Protein AF-A0A0P6YW37-F1 (afdb_monomer)

Organism: NCBI:txid872965

Sequence (129 aa):
MDIVWALRGYISFYQTITQYRTGFIVAPFEEVVSNFGQVIVQTNERFGTRFVPFEHTEENIQRAFALVEDMDMKDRKKGKVTETTEGRPSWMREELKARKKSELDNPMAKVLLQKARLICKLEIALNAF

Radius of gyration: 17.81 Å; Cα contacts (8 Å, |Δi|>4): 79; chains: 1; bounding box: 42×26×40 Å

pLDDT: mean 86.3, std 12.48, range [40.53, 97.88]

Structure (mmCIF, N/CA/C/O backbone):
data_AF-A0A0P6YW37-F1
#
_entry.id   AF-A0A0P6YW37-F1
#
loop_
_atom_site.group_PDB
_atom_site.id
_atom_site.type_symbol
_atom_site.label_atom_id
_atom_site.label_alt_id
_atom_site.label_comp_id
_atom_site.label_asym_id
_atom_site.label_entity_id
_atom_site.label_seq_id
_atom_site.pdbx_PDB_ins_code
_atom_site.Cartn_x
_atom_site.Cartn_y
_atom_site.Cartn_z
_atom_site.occupancy
_atom_site.B_iso_or_equiv
_atom_site.auth_seq_id
_atom_site.auth_comp_id
_atom_site.auth_asym_id
_atom_site.auth_atom_id
_atom_site.pdbx_PDB_model_num
ATOM 1 N N . MET A 1 1 ? 3.622 4.782 -18.477 1.00 68.06 1 MET A N 1
ATOM 2 C CA . MET A 1 1 ? 4.677 5.165 -17.517 1.00 68.06 1 MET A CA 1
ATOM 3 C C . MET A 1 1 ? 5.740 4.082 -17.498 1.00 68.06 1 MET A C 1
ATOM 5 O O . MET A 1 1 ? 5.401 2.907 -17.370 1.00 68.06 1 MET A O 1
ATOM 9 N N . ASP A 1 2 ? 6.986 4.488 -17.718 1.00 88.88 2 ASP A N 1
ATOM 10 C CA . ASP A 1 2 ? 8.165 3.620 -17.731 1.00 88.88 2 ASP A CA 1
ATOM 11 C C . ASP A 1 2 ? 8.539 3.154 -16.306 1.00 88.88 2 ASP A C 1
ATOM 13 O O . ASP A 1 2 ? 8.329 3.885 -15.3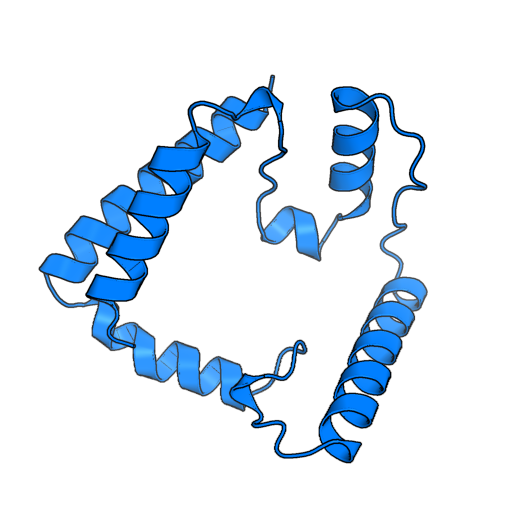31 1.00 88.88 2 ASP A O 1
ATOM 17 N N . ILE A 1 3 ? 9.055 1.926 -16.174 1.00 90.94 3 ILE A N 1
ATOM 18 C CA . ILE A 1 3 ? 9.310 1.284 -14.874 1.00 90.94 3 ILE A CA 1
ATOM 19 C C . ILE A 1 3 ? 10.417 1.975 -14.068 1.00 90.94 3 ILE A C 1
ATOM 21 O O . ILE A 1 3 ? 10.347 2.027 -12.840 1.00 90.94 3 ILE A O 1
ATOM 25 N N . VAL A 1 4 ? 11.418 2.556 -14.733 1.00 93.88 4 VAL A N 1
ATOM 26 C CA . VAL A 1 4 ? 12.517 3.271 -14.069 1.00 93.88 4 VAL A CA 1
ATOM 27 C C . VAL A 1 4 ? 11.969 4.543 -13.444 1.00 93.88 4 VAL A C 1
ATOM 29 O O . VAL A 1 4 ? 12.259 4.837 -12.283 1.00 93.88 4 VAL A O 1
ATOM 32 N N . TRP A 1 5 ? 11.136 5.279 -14.182 1.00 94.44 5 TRP A N 1
ATOM 33 C CA . TRP A 1 5 ? 10.454 6.458 -13.651 1.00 94.44 5 TRP A CA 1
ATOM 34 C C . TRP A 1 5 ? 9.534 6.116 -12.478 1.00 94.44 5 TRP A C 1
ATOM 36 O O . TRP A 1 5 ? 9.537 6.837 -11.481 1.00 94.44 5 TRP A O 1
ATOM 46 N N . ALA A 1 6 ? 8.818 4.991 -12.544 1.00 93.44 6 ALA A N 1
ATOM 47 C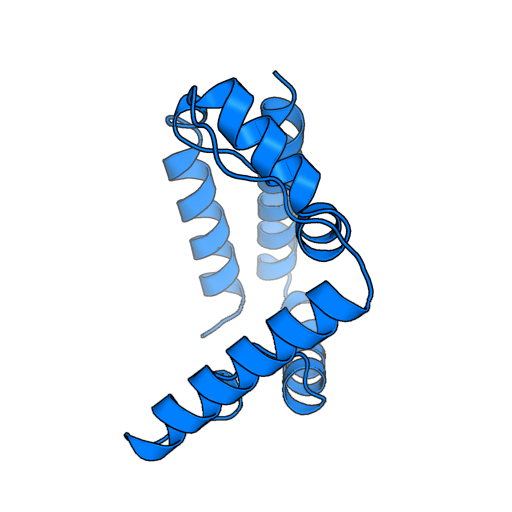 CA . ALA A 1 6 ? 8.005 4.513 -11.427 1.00 93.44 6 ALA A CA 1
ATOM 48 C C . ALA A 1 6 ? 8.839 4.222 -10.173 1.00 93.44 6 ALA A C 1
ATOM 50 O O . ALA A 1 6 ? 8.490 4.673 -9.083 1.00 93.44 6 ALA A O 1
ATOM 51 N N . LEU A 1 7 ? 9.976 3.539 -10.322 1.00 95.69 7 LEU A N 1
ATOM 52 C CA . LEU A 1 7 ? 10.871 3.242 -9.203 1.00 95.69 7 LEU A CA 1
ATOM 53 C C . LEU A 1 7 ? 11.516 4.506 -8.623 1.00 95.69 7 LEU A C 1
ATOM 55 O O . LEU A 1 7 ? 11.615 4.635 -7.404 1.00 95.69 7 LEU A O 1
ATOM 59 N N . ARG A 1 8 ? 11.919 5.464 -9.467 1.00 96.38 8 ARG A N 1
ATOM 60 C CA . ARG A 1 8 ? 12.419 6.770 -9.007 1.00 96.38 8 ARG A CA 1
ATOM 61 C C . ARG A 1 8 ? 11.360 7.528 -8.216 1.00 96.38 8 ARG A C 1
ATOM 63 O O . ARG A 1 8 ? 11.682 8.057 -7.159 1.00 96.38 8 ARG A O 1
ATOM 70 N N . GLY A 1 9 ? 10.116 7.539 -8.697 1.00 96.25 9 GLY A N 1
ATOM 71 C CA . GLY A 1 9 ? 8.988 8.148 -7.996 1.00 96.25 9 GLY A CA 1
ATOM 72 C C . GLY A 1 9 ? 8.743 7.502 -6.634 1.00 96.25 9 GLY A C 1
ATOM 73 O O . GLY A 1 9 ? 8.671 8.209 -5.635 1.00 96.25 9 GLY A O 1
ATOM 74 N N . TYR A 1 10 ? 8.717 6.166 -6.577 1.00 94.62 10 TYR A N 1
ATOM 75 C CA . TYR A 1 10 ? 8.589 5.415 -5.324 1.00 94.62 10 TYR A CA 1
ATOM 76 C C . TYR A 1 10 ? 9.686 5.796 -4.323 1.00 94.62 10 TYR A C 1
ATOM 78 O O . TYR A 1 10 ? 9.401 6.152 -3.184 1.00 94.62 10 TYR A O 1
ATOM 86 N N . ILE A 1 11 ? 10.948 5.754 -4.759 1.00 96.19 11 ILE A N 1
ATOM 87 C CA . ILE A 1 11 ? 12.098 6.096 -3.916 1.00 96.19 11 ILE A CA 1
ATOM 88 C C . ILE A 1 11 ? 11.991 7.540 -3.430 1.00 96.19 11 ILE A C 1
ATOM 90 O O . ILE A 1 11 ? 12.120 7.777 -2.236 1.00 96.19 11 ILE A O 1
ATOM 94 N N . SER A 1 12 ? 11.743 8.487 -4.338 1.00 96.50 12 SER A N 1
ATOM 95 C CA . SER A 1 12 ? 11.637 9.904 -3.994 1.00 96.50 12 SER A CA 1
ATOM 96 C C . SER A 1 12 ? 10.541 10.137 -2.964 1.00 96.50 12 SER A C 1
ATOM 98 O O . SER A 1 12 ? 10.793 10.799 -1.969 1.00 96.50 12 SER A O 1
ATOM 100 N N . PHE A 1 13 ? 9.352 9.568 -3.175 1.00 94.69 13 PHE A N 1
ATOM 101 C CA . PHE A 1 13 ? 8.225 9.720 -2.262 1.00 94.69 13 PHE A CA 1
ATOM 102 C C . PHE A 1 13 ? 8.582 9.247 -0.854 1.00 94.69 13 PHE A C 1
ATOM 104 O O . PHE A 1 13 ? 8.519 10.039 0.084 1.00 94.69 13 PHE A O 1
ATOM 111 N N . TYR A 1 14 ? 9.023 7.991 -0.718 1.00 92.50 14 TYR A N 1
ATOM 112 C CA . TYR A 1 14 ? 9.316 7.432 0.599 1.00 92.50 14 TYR A CA 1
ATOM 113 C C . TYR A 1 14 ? 10.487 8.143 1.276 1.00 92.50 14 TYR A C 1
ATOM 115 O O . TYR A 1 14 ? 10.354 8.508 2.435 1.00 92.50 14 TYR A O 1
ATOM 123 N N . GLN A 1 15 ? 11.566 8.467 0.551 1.00 92.88 15 GLN A N 1
ATOM 124 C CA . GLN A 1 15 ? 12.679 9.241 1.119 1.00 92.88 15 GLN A CA 1
ATOM 125 C C . GLN A 1 15 ? 12.244 10.624 1.621 1.00 92.88 15 GLN A C 1
ATOM 127 O O . GLN A 1 15 ? 12.756 11.097 2.634 1.00 92.88 15 GLN A O 1
ATOM 132 N N . THR A 1 16 ? 11.318 11.286 0.922 1.00 94.19 16 THR A N 1
ATOM 133 C CA . THR A 1 16 ? 10.813 12.602 1.327 1.00 94.19 16 THR A CA 1
ATOM 134 C C . THR A 1 16 ? 9.956 12.520 2.587 1.00 94.19 16 THR A C 1
ATOM 136 O O . THR A 1 16 ? 10.070 13.397 3.447 1.00 94.19 16 THR A O 1
ATOM 139 N N . ILE A 1 17 ? 9.112 11.491 2.718 1.00 92.19 17 ILE A N 1
ATOM 140 C CA . ILE A 1 17 ? 8.212 11.367 3.870 1.00 92.19 17 ILE A CA 1
ATOM 141 C C . ILE A 1 17 ? 8.874 10.738 5.101 1.00 92.19 17 ILE A C 1
ATOM 143 O O . ILE A 1 17 ? 8.381 10.971 6.198 1.00 92.19 17 ILE A O 1
ATOM 147 N N . THR A 1 18 ? 10.009 10.035 4.976 1.00 89.88 18 THR A N 1
ATOM 148 C CA . THR A 1 18 ? 10.728 9.406 6.110 1.00 89.88 18 THR A CA 1
ATOM 149 C C . THR A 1 18 ? 10.980 10.371 7.281 1.00 89.88 18 THR A C 1
ATOM 151 O O . THR A 1 18 ? 10.929 9.986 8.452 1.00 89.88 18 THR A O 1
ATOM 154 N N . GLN A 1 19 ? 11.235 11.655 7.002 1.00 90.25 19 GLN A N 1
ATOM 155 C CA . GLN A 1 19 ? 11.448 12.665 8.050 1.00 90.25 19 GLN A CA 1
ATOM 156 C C . GLN A 1 19 ? 10.185 12.962 8.883 1.00 90.25 19 GLN A C 1
ATOM 158 O O . GLN A 1 19 ? 10.292 13.422 10.015 1.00 90.25 19 GLN A O 1
ATOM 163 N N . TYR A 1 20 ? 9.002 12.655 8.348 1.00 92.38 20 TYR A N 1
ATOM 164 C CA . TYR A 1 20 ? 7.693 12.846 8.975 1.00 92.38 20 TYR A CA 1
ATOM 165 C C . TYR A 1 20 ? 7.089 11.532 9.489 1.00 92.38 20 TYR A C 1
ATOM 167 O O . TYR A 1 20 ? 5.879 11.450 9.678 1.00 92.38 20 TYR A O 1
ATOM 175 N N . ARG A 1 21 ? 7.908 10.496 9.719 1.00 88.50 21 ARG A N 1
ATOM 176 C CA . ARG A 1 21 ? 7.469 9.139 10.108 1.00 88.50 21 ARG A CA 1
ATOM 177 C C . ARG A 1 21 ? 6.551 9.053 11.330 1.00 88.50 21 ARG A C 1
ATOM 179 O O . ARG A 1 21 ? 5.839 8.073 11.488 1.00 88.50 21 ARG A O 1
ATOM 186 N N . THR A 1 22 ? 6.553 10.058 12.202 1.00 90.19 22 THR A N 1
ATOM 187 C CA . THR A 1 22 ? 5.643 10.119 13.358 1.00 90.19 22 THR A CA 1
ATOM 188 C C . THR A 1 22 ? 4.223 10.550 12.977 1.00 90.19 22 THR A C 1
ATOM 190 O O . THR A 1 22 ? 3.299 10.361 13.759 1.00 90.19 22 THR A O 1
ATOM 193 N N . GLY A 1 23 ? 4.034 11.119 11.783 1.00 91.81 23 GLY A N 1
ATOM 194 C CA . GLY A 1 23 ? 2.750 11.592 11.262 1.00 91.81 23 GLY A CA 1
ATOM 195 C C . GLY A 1 23 ? 1.979 10.566 10.430 1.00 91.81 23 GLY A C 1
ATOM 196 O O . GLY A 1 23 ? 0.914 10.892 9.916 1.00 91.81 23 GLY A O 1
ATOM 197 N N . PHE A 1 24 ? 2.499 9.347 10.265 1.00 91.38 24 PHE A N 1
ATOM 198 C CA . PHE A 1 24 ? 1.820 8.256 9.564 1.00 91.38 24 PHE A CA 1
ATOM 199 C C . PHE A 1 24 ? 2.205 6.891 10.150 1.00 91.38 24 PHE A C 1
ATOM 201 O O . PHE A 1 24 ? 3.033 6.791 11.058 1.00 91.38 24 PHE A O 1
ATOM 208 N N . ILE A 1 25 ? 1.561 5.845 9.634 1.00 90.81 25 ILE A N 1
ATOM 209 C CA . ILE A 1 25 ? 1.836 4.436 9.929 1.00 90.81 25 ILE A CA 1
ATOM 210 C C . ILE A 1 25 ? 2.125 3.737 8.606 1.00 90.81 25 ILE A C 1
ATOM 212 O O . ILE A 1 25 ? 1.473 4.014 7.597 1.00 90.81 25 ILE A O 1
ATOM 216 N N . VAL A 1 26 ? 3.100 2.832 8.612 1.00 90.31 26 VAL A N 1
ATOM 217 C CA . VAL A 1 26 ? 3.460 1.994 7.463 1.00 90.31 26 VAL A CA 1
ATOM 218 C C . VAL A 1 26 ? 3.117 0.541 7.761 1.00 90.31 26 VAL A C 1
ATOM 220 O O . VAL A 1 26 ? 3.854 -0.154 8.455 1.00 90.31 26 VAL A O 1
ATOM 223 N N . ALA A 1 27 ? 2.009 0.067 7.200 1.00 90.81 27 ALA A N 1
ATOM 224 C CA . ALA A 1 27 ? 1.606 -1.331 7.306 1.00 90.81 27 ALA A CA 1
ATOM 225 C C . ALA A 1 27 ? 2.025 -2.122 6.047 1.00 90.81 27 ALA A C 1
ATOM 227 O O . ALA A 1 27 ? 1.833 -1.626 4.929 1.00 90.81 27 ALA A O 1
ATOM 228 N N . PRO A 1 28 ? 2.577 -3.343 6.188 1.00 90.69 28 PRO A N 1
ATOM 229 C CA . PRO A 1 28 ? 2.778 -4.264 5.075 1.00 90.69 28 PRO A CA 1
ATOM 230 C C . PRO A 1 28 ? 1.472 -4.515 4.320 1.00 90.69 28 PRO A C 1
ATOM 232 O O . PRO A 1 28 ? 0.406 -4.637 4.923 1.00 90.69 28 PRO A O 1
ATOM 235 N N . PHE A 1 29 ? 1.553 -4.644 2.996 1.00 90.00 29 PHE A N 1
ATOM 236 C CA . PHE A 1 29 ? 0.370 -4.879 2.169 1.00 90.00 29 PHE A CA 1
ATOM 237 C C . PHE A 1 29 ? -0.384 -6.143 2.602 1.00 90.00 29 PHE A C 1
ATOM 239 O O . PHE A 1 29 ? -1.607 -6.129 2.688 1.00 90.00 29 PHE A O 1
ATOM 246 N N . GLU A 1 30 ? 0.349 -7.208 2.925 1.00 90.69 30 GLU A N 1
ATOM 247 C CA . GLU A 1 30 ? -0.193 -8.485 3.383 1.00 90.69 30 GLU A CA 1
ATOM 248 C C . GLU A 1 30 ? -0.992 -8.337 4.685 1.00 90.69 30 GLU A C 1
ATOM 250 O O . GLU A 1 30 ? -2.061 -8.929 4.813 1.00 90.69 30 GLU A O 1
ATOM 255 N N . GLU A 1 31 ? -0.525 -7.512 5.626 1.00 91.25 31 GLU A N 1
ATOM 256 C CA . GLU A 1 31 ? -1.248 -7.213 6.868 1.00 91.25 31 GLU A CA 1
ATOM 257 C C . GLU A 1 31 ? -2.508 -6.394 6.582 1.00 91.25 31 GLU A C 1
ATOM 259 O O . GLU A 1 31 ? -3.580 -6.718 7.082 1.00 91.25 31 GLU A O 1
ATOM 264 N N . VAL A 1 32 ? -2.416 -5.386 5.711 1.00 91.88 32 VAL A N 1
ATOM 265 C CA . VAL A 1 32 ? -3.567 -4.552 5.333 1.00 91.88 32 VAL A CA 1
ATOM 266 C C . VAL A 1 32 ? -4.695 -5.393 4.734 1.00 91.88 32 VAL A C 1
ATOM 268 O O . VAL A 1 32 ? -5.856 -5.171 5.066 1.00 91.88 32 VAL A O 1
ATOM 271 N N . VAL A 1 33 ? -4.380 -6.363 3.871 1.00 90.69 33 VAL A N 1
ATOM 272 C CA . VAL A 1 33 ? -5.413 -7.167 3.195 1.00 90.69 33 VAL A CA 1
ATOM 273 C C . VAL A 1 33 ? -5.933 -8.340 4.017 1.00 90.69 33 VAL A C 1
ATOM 275 O O . VAL A 1 33 ? -7.013 -8.821 3.701 1.00 90.69 33 VAL A O 1
ATOM 278 N N . SER A 1 34 ? -5.202 -8.805 5.035 1.00 91.00 34 SER A N 1
ATOM 279 C CA . SER A 1 34 ? -5.594 -9.973 5.848 1.00 91.00 34 SER A CA 1
ATOM 280 C C . SER A 1 34 ? -6.016 -9.628 7.276 1.00 91.00 34 SER A C 1
ATOM 282 O O . SER A 1 34 ? -6.694 -10.415 7.932 1.00 91.00 34 SER A O 1
ATOM 284 N N . ASN A 1 35 ? -5.611 -8.463 7.784 1.00 92.69 35 ASN A N 1
ATOM 285 C CA . ASN A 1 35 ? -5.841 -8.049 9.161 1.00 92.69 35 ASN A CA 1
ATOM 286 C C . ASN A 1 35 ? -5.871 -6.520 9.308 1.00 92.69 35 ASN A C 1
ATOM 288 O O . ASN A 1 35 ? -5.176 -5.921 10.131 1.00 92.69 35 ASN A O 1
ATOM 292 N N . PHE A 1 36 ? -6.721 -5.867 8.515 1.00 94.50 36 PHE A N 1
ATOM 293 C CA . PHE A 1 36 ? -6.871 -4.412 8.567 1.00 94.50 36 PHE A CA 1
ATOM 294 C C . PHE A 1 36 ? -7.267 -3.883 9.960 1.00 94.50 36 PHE A C 1
ATOM 296 O O . PHE A 1 36 ? -6.931 -2.755 10.316 1.00 94.50 36 PHE A O 1
ATOM 303 N N . GLY A 1 37 ? -7.942 -4.702 10.775 1.00 95.62 37 GLY A N 1
ATOM 304 C CA . GLY A 1 37 ? -8.292 -4.360 12.153 1.00 95.62 37 GLY A CA 1
ATOM 305 C C . GLY A 1 37 ? -7.079 -3.987 13.006 1.00 95.62 37 GLY A C 1
ATOM 306 O O . GLY A 1 37 ? -7.141 -2.993 13.727 1.00 95.62 37 GLY A O 1
ATOM 307 N N . GLN A 1 38 ? -5.957 -4.701 12.871 1.00 94.62 38 GLN A N 1
ATOM 308 C CA . GLN A 1 38 ? -4.726 -4.376 13.604 1.00 94.62 38 GLN A CA 1
ATOM 309 C C . GLN A 1 38 ? -4.125 -3.035 13.178 1.00 94.62 38 GLN A C 1
ATOM 311 O O . GLN A 1 38 ? -3.693 -2.258 14.027 1.00 94.62 38 GLN A O 1
ATOM 316 N N . VAL A 1 39 ? -4.191 -2.699 11.889 1.00 94.75 39 VAL A N 1
ATOM 317 C CA . VAL A 1 39 ? -3.749 -1.387 11.389 1.00 94.75 39 VAL A CA 1
ATOM 318 C C . VAL A 1 39 ? -4.573 -0.257 12.021 1.00 94.75 39 VAL A C 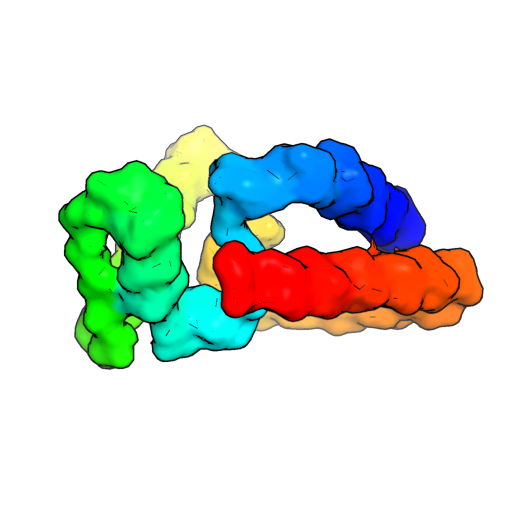1
ATOM 320 O O . VAL A 1 39 ? -4.029 0.783 12.398 1.00 94.75 39 VAL A O 1
ATOM 323 N N . ILE A 1 40 ? -5.882 -0.461 12.202 1.00 96.50 40 ILE A N 1
ATOM 324 C CA . ILE A 1 40 ? -6.755 0.498 12.894 1.00 96.50 40 ILE A CA 1
ATOM 325 C C . ILE A 1 40 ? -6.416 0.607 14.385 1.00 96.50 40 ILE A C 1
ATOM 327 O O . ILE A 1 40 ? -6.397 1.717 14.916 1.00 96.50 40 ILE A O 1
ATOM 331 N N . VAL A 1 41 ? -6.098 -0.504 15.057 1.00 96.00 41 VAL A N 1
ATOM 332 C CA . VAL A 1 41 ? -5.640 -0.486 16.458 1.00 96.00 41 VAL A CA 1
ATOM 333 C C . VAL A 1 41 ? -4.356 0.335 16.598 1.00 96.00 41 VAL A C 1
ATOM 335 O O . VAL A 1 41 ? -4.342 1.286 17.376 1.00 96.00 41 VAL A O 1
ATOM 338 N N . GLN A 1 42 ? -3.337 0.074 15.773 1.00 94.00 42 GLN A N 1
ATOM 339 C CA . GLN A 1 42 ? -2.086 0.847 15.768 1.00 94.00 42 GLN A CA 1
ATOM 340 C C . GLN A 1 42 ? -2.333 2.338 15.476 1.00 94.00 42 GLN A C 1
ATOM 342 O O . GLN A 1 42 ? -1.709 3.216 16.072 1.00 94.00 42 GLN A O 1
ATOM 347 N N . THR A 1 43 ? -3.280 2.643 14.581 1.00 95.44 43 THR A N 1
ATOM 348 C CA . THR A 1 43 ? -3.699 4.024 14.278 1.00 95.44 43 THR A CA 1
ATOM 349 C C . THR A 1 43 ? -4.292 4.708 15.506 1.00 95.44 43 THR A C 1
ATOM 351 O O . THR A 1 43 ? -3.909 5.834 15.828 1.00 95.44 43 THR A O 1
ATOM 354 N N . ASN A 1 44 ? -5.181 4.022 16.222 1.00 96.75 44 ASN A N 1
ATOM 355 C CA . ASN A 1 44 ? -5.770 4.531 17.456 1.00 96.75 44 ASN A CA 1
ATOM 356 C C . ASN A 1 44 ? -4.728 4.768 18.543 1.00 96.75 44 ASN A C 1
ATOM 358 O O . ASN A 1 44 ? -4.750 5.821 19.175 1.00 96.75 44 ASN A O 1
ATOM 362 N N . GLU A 1 45 ? -3.804 3.830 18.729 1.00 95.25 45 GLU A N 1
ATOM 363 C CA . GLU A 1 45 ? -2.728 3.951 19.713 1.00 95.25 45 GLU A CA 1
ATOM 364 C C . GLU A 1 45 ? -1.804 5.131 19.397 1.00 95.25 45 GLU A C 1
ATOM 366 O O . GLU A 1 45 ? -1.526 5.946 20.276 1.00 95.25 45 GLU A O 1
ATOM 371 N N . ARG A 1 46 ? -1.380 5.278 18.135 1.00 93.75 46 ARG A N 1
ATOM 372 C CA . ARG A 1 46 ? -0.445 6.335 17.726 1.00 93.75 46 ARG A CA 1
ATOM 373 C C . ARG A 1 46 ? -1.053 7.733 17.781 1.00 93.75 46 ARG A C 1
ATOM 375 O O . ARG A 1 46 ? -0.389 8.673 18.210 1.00 93.75 46 ARG A O 1
ATOM 382 N N . PHE A 1 47 ? -2.286 7.887 17.304 1.00 96.25 47 PHE A N 1
ATOM 383 C CA . PHE A 1 47 ? -2.903 9.204 17.117 1.00 96.25 47 PHE A CA 1
ATOM 384 C C . PHE A 1 4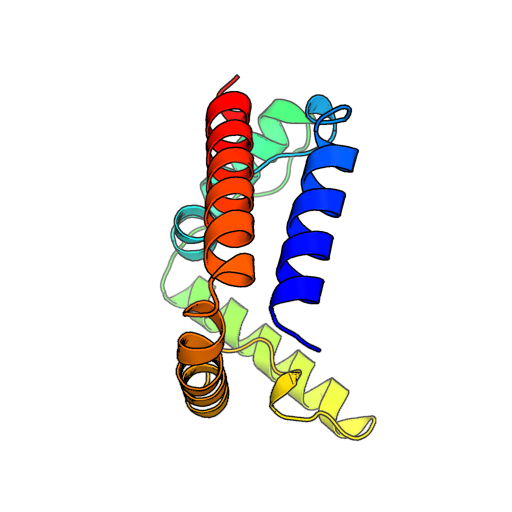7 ? -3.970 9.540 18.166 1.00 96.25 47 PHE A C 1
ATOM 386 O O . PHE A 1 47 ? -4.580 10.606 18.096 1.00 96.25 47 PHE A O 1
ATOM 393 N N . GLY A 1 48 ? -4.219 8.651 19.132 1.00 96.81 48 GLY A N 1
ATOM 394 C CA . GLY A 1 48 ? -5.252 8.830 20.154 1.00 96.81 48 GLY A CA 1
ATOM 395 C C . GLY A 1 48 ? -6.678 8.807 19.591 1.00 96.81 48 GLY A C 1
ATOM 396 O O . GLY A 1 48 ? -7.590 9.386 20.187 1.00 96.81 48 GLY A O 1
ATOM 397 N N . THR A 1 49 ? -6.882 8.181 18.429 1.00 97.56 49 THR A N 1
ATOM 398 C CA . THR A 1 49 ? -8.198 8.065 17.787 1.00 97.56 49 THR A CA 1
ATOM 399 C C . THR A 1 49 ? -9.017 6.914 18.377 1.00 97.56 49 THR A C 1
ATOM 401 O O . THR A 1 49 ? -8.536 6.119 19.182 1.00 97.56 49 THR A O 1
ATOM 404 N N . ARG A 1 50 ? -10.303 6.838 18.011 1.00 97.69 50 ARG A N 1
ATOM 405 C CA . ARG A 1 50 ? -11.245 5.804 18.479 1.00 97.69 50 ARG A CA 1
ATOM 406 C C . ARG A 1 50 ? -11.999 5.156 17.319 1.00 97.69 50 ARG A C 1
ATOM 408 O O . ARG A 1 50 ? -13.211 4.967 17.384 1.00 97.69 50 ARG A O 1
ATOM 415 N N . PHE A 1 51 ? -11.298 4.884 16.224 1.00 97.88 51 PHE A N 1
ATOM 416 C CA . PHE A 1 51 ? -11.880 4.167 15.096 1.00 97.88 51 PHE A CA 1
ATOM 417 C C . PHE A 1 51 ? -12.201 2.731 15.503 1.00 97.88 51 PHE A C 1
ATOM 419 O O . PHE A 1 51 ? -11.440 2.105 16.240 1.00 97.88 51 PHE A O 1
ATOM 426 N N . VAL A 1 52 ? -13.324 2.204 15.026 1.00 97.44 52 VAL A N 1
ATOM 427 C CA . VAL A 1 52 ? -13.708 0.816 15.292 1.00 97.44 52 VAL A CA 1
ATOM 428 C C . VAL A 1 52 ? -12.828 -0.102 14.432 1.00 97.44 52 VAL A C 1
ATOM 430 O O . VAL A 1 52 ? -12.815 0.082 13.211 1.00 97.44 52 VAL A O 1
ATOM 433 N N . PRO A 1 53 ? -12.081 -1.057 15.020 1.00 96.62 53 PRO A N 1
ATOM 434 C CA . PRO A 1 53 ? -11.292 -2.011 14.248 1.00 96.62 53 PRO A CA 1
ATOM 435 C C . PRO A 1 53 ? -12.166 -2.828 13.294 1.00 96.62 53 PRO A C 1
ATOM 437 O O . PRO A 1 53 ? -13.270 -3.237 13.643 1.00 96.62 53 PRO A O 1
ATOM 440 N N . PHE A 1 54 ? -11.665 -3.073 12.084 1.00 95.50 54 PHE A N 1
ATOM 441 C CA . PHE A 1 54 ? -12.348 -3.928 11.118 1.00 95.50 54 PHE A CA 1
ATOM 442 C C . PHE A 1 54 ? -12.246 -5.402 11.525 1.00 95.50 54 PHE A C 1
ATOM 444 O O . PHE A 1 54 ? -11.144 -5.927 11.690 1.00 95.50 54 PHE A O 1
ATOM 451 N N . GLU A 1 55 ? -13.387 -6.080 11.631 1.00 95.44 55 GLU A N 1
ATOM 452 C CA . GLU A 1 55 ? -13.448 -7.524 11.857 1.00 95.44 55 GLU A CA 1
ATOM 453 C C . GLU A 1 55 ? -13.363 -8.264 10.521 1.00 95.44 55 GLU A C 1
ATOM 455 O O . GLU A 1 55 ? -14.240 -8.129 9.665 1.00 95.44 55 GLU A O 1
ATOM 460 N N . HIS A 1 56 ? -12.305 -9.054 10.342 1.00 91.44 56 HIS A N 1
ATOM 461 C CA . HIS A 1 56 ? -11.995 -9.735 9.085 1.00 91.44 56 HIS A CA 1
ATOM 462 C C . HIS A 1 56 ? -12.804 -11.036 8.911 1.00 91.44 56 HIS A C 1
ATOM 464 O O . HIS A 1 56 ? -12.243 -12.122 8.788 1.00 91.44 56 HIS A O 1
ATOM 470 N N . THR A 1 57 ? -14.135 -10.927 8.952 1.00 93.94 57 THR A N 1
ATOM 471 C CA . THR A 1 57 ? -15.057 -12.033 8.653 1.00 93.94 57 THR A CA 1
ATOM 472 C C . THR A 1 57 ? -15.386 -12.075 7.163 1.00 93.94 57 THR A C 1
ATOM 474 O O . THR A 1 57 ? -15.309 -11.056 6.470 1.00 93.94 57 THR A O 1
ATOM 477 N N . GLU A 1 58 ? -15.793 -13.243 6.667 1.00 92.88 58 GLU A N 1
ATOM 478 C CA . GLU A 1 58 ? -16.173 -13.430 5.263 1.00 92.88 58 GLU A CA 1
ATOM 479 C C . GLU A 1 58 ? -17.310 -12.478 4.854 1.00 92.88 58 GLU A C 1
ATOM 481 O O . GLU A 1 58 ? -17.259 -11.842 3.803 1.00 92.88 58 GLU A O 1
ATOM 486 N N . GLU A 1 59 ? -18.301 -12.284 5.725 1.00 95.81 59 GLU A N 1
ATOM 487 C CA . GLU A 1 59 ? -19.433 -11.389 5.480 1.00 95.81 59 GLU A CA 1
ATOM 488 C C . GLU A 1 59 ? -18.981 -9.929 5.340 1.00 95.81 59 GLU A C 1
ATOM 490 O O . GLU A 1 59 ? -19.445 -9.202 4.456 1.00 95.81 59 GLU A O 1
ATOM 495 N N . ASN A 1 60 ? -18.054 -9.484 6.192 1.00 94.25 60 ASN A N 1
ATOM 496 C CA . ASN A 1 60 ? -17.528 -8.123 6.145 1.00 94.25 60 ASN A CA 1
ATOM 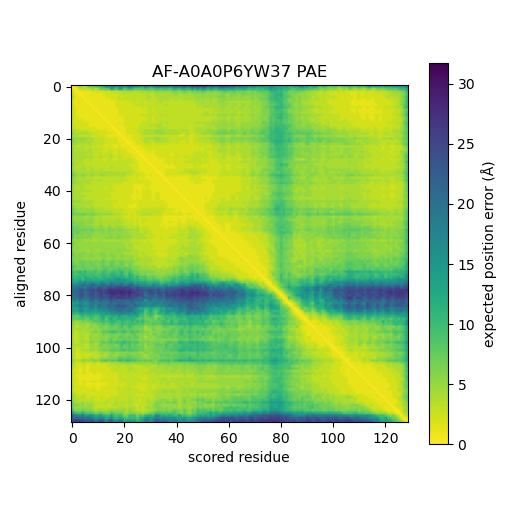497 C C . ASN A 1 60 ? -16.663 -7.891 4.900 1.00 94.25 60 ASN A C 1
ATOM 499 O O . ASN A 1 60 ? -16.742 -6.819 4.295 1.00 94.25 60 ASN A O 1
ATOM 503 N N . ILE A 1 61 ? -15.886 -8.894 4.483 1.00 91.62 61 ILE A N 1
ATOM 504 C CA . ILE A 1 61 ? -15.107 -8.863 3.239 1.00 91.62 61 ILE A CA 1
ATOM 505 C C . ILE A 1 61 ? -16.043 -8.753 2.029 1.00 91.62 61 ILE A C 1
ATOM 507 O O . ILE A 1 61 ? -15.860 -7.871 1.187 1.00 91.62 61 ILE A O 1
ATOM 511 N N . GLN A 1 62 ? -17.089 -9.579 1.962 1.00 92.44 62 GLN A N 1
ATOM 512 C CA . GLN A 1 62 ? -18.079 -9.534 0.881 1.00 92.44 62 GLN A CA 1
ATOM 513 C C . GLN A 1 62 ? -18.784 -8.178 0.811 1.00 92.44 62 GLN A C 1
ATOM 515 O O . GLN A 1 62 ? -18.953 -7.617 -0.273 1.00 92.44 62 GLN A O 1
ATOM 520 N N . ARG A 1 63 ? -19.133 -7.596 1.964 1.00 93.62 63 ARG A N 1
ATOM 521 C CA . ARG A 1 63 ? -19.681 -6.236 2.031 1.00 93.62 63 ARG A CA 1
ATOM 522 C C . ARG A 1 63 ? -18.702 -5.182 1.522 1.00 93.62 63 ARG A C 1
ATOM 524 O O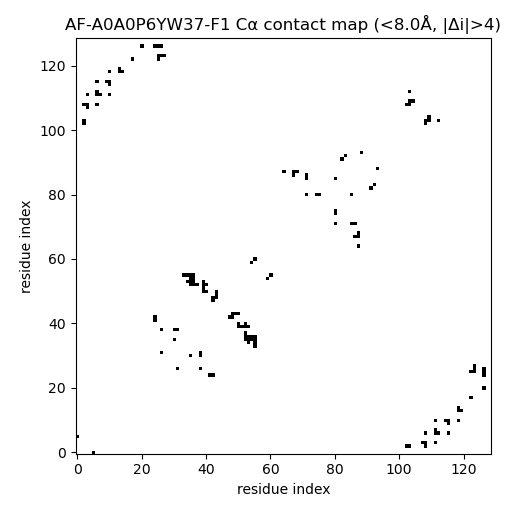 . ARG A 1 63 ? -19.126 -4.269 0.818 1.00 93.62 63 ARG A O 1
ATOM 531 N N . ALA A 1 64 ? -17.419 -5.287 1.867 1.00 90.50 64 ALA A N 1
ATOM 532 C CA . ALA A 1 64 ? -16.396 -4.366 1.379 1.00 90.50 64 ALA A CA 1
ATOM 533 C C . ALA A 1 64 ? -16.254 -4.449 -0.149 1.00 90.50 64 ALA A C 1
ATOM 535 O O . ALA A 1 64 ? -16.261 -3.416 -0.817 1.00 90.50 64 ALA A O 1
ATOM 536 N N . PHE A 1 65 ? -16.215 -5.659 -0.718 1.00 88.81 65 PHE A N 1
ATOM 537 C CA . PHE A 1 65 ? -16.190 -5.839 -2.171 1.00 88.81 65 PHE A CA 1
ATOM 538 C C . PHE A 1 65 ? -17.450 -5.298 -2.849 1.00 88.81 65 PHE A C 1
ATOM 540 O O . PHE A 1 65 ? -17.330 -4.574 -3.833 1.00 88.81 65 PHE A O 1
ATOM 547 N N . ALA A 1 66 ? -18.639 -5.553 -2.297 1.00 90.19 66 ALA A N 1
ATOM 548 C CA . ALA A 1 66 ? -19.887 -5.016 -2.839 1.00 90.19 66 ALA A CA 1
ATOM 549 C C . ALA A 1 66 ? -19.901 -3.474 -2.868 1.00 90.19 66 ALA A C 1
ATOM 551 O O . ALA A 1 66 ? -20.403 -2.877 -3.821 1.00 90.19 66 ALA A O 1
ATOM 552 N N . LEU A 1 67 ? -19.314 -2.816 -1.858 1.00 89.31 67 LEU A N 1
ATOM 553 C CA . LEU A 1 67 ? -19.150 -1.358 -1.844 1.00 89.31 67 LEU A CA 1
ATOM 554 C C . LEU A 1 67 ? -18.201 -0.873 -2.947 1.00 89.31 67 LEU A C 1
ATOM 556 O O . LEU A 1 67 ? -18.515 0.104 -3.625 1.00 89.31 67 LEU A O 1
ATOM 560 N N . VAL A 1 68 ? -17.068 -1.555 -3.148 1.00 85.56 68 VAL A N 1
ATOM 561 C CA . VAL A 1 68 ? -16.126 -1.238 -4.237 1.00 85.56 68 VAL A CA 1
ATOM 562 C C . VAL A 1 68 ? -16.812 -1.379 -5.596 1.00 85.56 68 VAL A C 1
ATOM 564 O O . VAL A 1 68 ? -16.689 -0.491 -6.435 1.00 85.56 68 VAL A O 1
ATOM 567 N N . GLU A 1 69 ? -17.589 -2.442 -5.804 1.00 83.75 69 GLU A N 1
ATOM 568 C CA . GLU A 1 69 ? -18.315 -2.651 -7.059 1.00 83.75 69 GLU A CA 1
ATOM 569 C C . GLU A 1 69 ? -19.383 -1.583 -7.313 1.00 83.75 69 GLU A C 1
ATOM 571 O O . GLU A 1 69 ? -19.498 -1.089 -8.435 1.00 83.75 69 GLU A O 1
ATOM 576 N N . ASP A 1 70 ? -20.141 -1.183 -6.290 1.00 85.94 70 ASP A N 1
ATOM 577 C CA . ASP A 1 70 ? -21.119 -0.096 -6.406 1.00 85.94 70 ASP A CA 1
ATOM 578 C C . ASP A 1 70 ? -20.446 1.246 -6.748 1.00 85.94 70 ASP A C 1
ATOM 580 O O . ASP A 1 70 ? -20.935 1.989 -7.607 1.00 85.94 70 ASP A O 1
ATOM 584 N N . MET A 1 71 ? -19.292 1.543 -6.138 1.00 81.88 71 MET A N 1
ATOM 585 C CA . MET A 1 71 ? -18.490 2.726 -6.472 1.00 81.88 71 MET A CA 1
ATOM 586 C C . MET A 1 71 ? -17.995 2.684 -7.923 1.00 81.88 71 MET A C 1
ATOM 588 O O . MET A 1 71 ? -18.232 3.634 -8.674 1.00 81.88 71 MET A O 1
ATOM 592 N N . ASP A 1 72 ? -17.415 1.562 -8.352 1.00 78.19 72 ASP A N 1
ATOM 593 C CA . ASP A 1 72 ? -16.943 1.365 -9.726 1.00 78.19 72 ASP A CA 1
ATOM 594 C C . ASP A 1 72 ? -18.098 1.513 -10.740 1.00 78.19 72 ASP A C 1
ATOM 596 O O . ASP A 1 72 ? -17.947 2.137 -11.797 1.00 78.19 72 ASP A O 1
ATOM 600 N N . MET A 1 73 ? -19.293 0.990 -10.429 1.00 75.00 73 MET A N 1
ATOM 601 C CA . MET A 1 73 ? -20.487 1.153 -11.268 1.00 75.00 73 MET A CA 1
ATOM 602 C C . MET A 1 73 ? -20.946 2.612 -11.366 1.00 75.00 73 MET A C 1
ATOM 604 O O . MET A 1 73 ? -21.351 3.060 -12.445 1.00 75.00 73 MET A O 1
ATOM 608 N N . LYS A 1 74 ? -20.910 3.361 -10.259 1.00 78.50 74 LYS A N 1
ATOM 609 C CA . LYS A 1 74 ? -21.272 4.787 -10.233 1.00 78.50 74 LYS A CA 1
ATOM 610 C C . LYS A 1 74 ? -20.299 5.630 -11.049 1.00 78.50 74 LYS A C 1
ATOM 612 O O . LYS A 1 74 ? -20.747 6.522 -11.771 1.00 78.50 74 LYS A O 1
ATOM 617 N N . ASP A 1 75 ? -19.011 5.320 -10.995 1.00 72.19 75 ASP A N 1
ATOM 618 C CA . ASP A 1 75 ? -17.996 6.027 -11.773 1.00 72.19 75 ASP A CA 1
ATOM 619 C C . ASP A 1 75 ? -18.088 5.686 -13.266 1.00 72.19 75 ASP A C 1
ATOM 621 O O . ASP A 1 75 ? -18.033 6.589 -14.103 1.00 72.19 75 ASP A O 1
ATOM 625 N N . ARG A 1 76 ? -18.379 4.423 -13.621 1.00 68.19 76 ARG A N 1
ATOM 626 C CA . ARG A 1 76 ? -18.652 3.994 -15.011 1.00 68.19 76 ARG A CA 1
ATOM 627 C C . ARG A 1 76 ? -19.805 4.769 -15.643 1.00 68.19 76 ARG A C 1
ATOM 629 O O . ARG A 1 76 ? -19.741 5.130 -16.817 1.00 68.19 76 ARG A O 1
ATOM 636 N N . LYS A 1 77 ? -20.856 5.055 -14.868 1.00 61.38 77 LYS A N 1
ATOM 637 C CA . LYS A 1 77 ? -22.013 5.842 -15.327 1.00 61.38 77 LYS A CA 1
ATOM 638 C C . LYS A 1 77 ? -21.672 7.314 -15.607 1.00 61.38 77 LYS A C 1
ATOM 640 O O . LYS A 1 77 ? -22.424 7.961 -16.330 1.00 61.38 77 LYS A O 1
ATOM 645 N N . LYS A 1 78 ? -20.561 7.846 -15.078 1.00 60.78 78 LYS A N 1
ATOM 646 C CA . LYS A 1 78 ? -20.118 9.241 -15.278 1.00 60.78 78 LYS A CA 1
ATOM 647 C C . LYS A 1 78 ? -19.149 9.435 -16.457 1.00 60.78 78 LYS A C 1
ATOM 649 O O . LYS A 1 78 ? -18.815 10.575 -16.768 1.00 60.78 78 LYS A O 1
ATOM 654 N N . GLY A 1 79 ? -18.703 8.370 -17.128 1.00 59.56 79 GLY A N 1
ATOM 655 C CA . GLY A 1 79 ? -17.734 8.429 -18.233 1.00 59.56 79 GLY A CA 1
ATOM 656 C C . GLY A 1 79 ? -16.707 7.294 -18.170 1.00 59.56 79 GLY A C 1
ATOM 657 O O . GLY A 1 79 ? -16.786 6.455 -17.281 1.00 59.56 79 GLY A O 1
ATOM 658 N N . LYS A 1 80 ? -15.764 7.238 -19.134 1.00 49.84 80 LYS A N 1
ATOM 659 C CA . LYS A 1 80 ? -14.818 6.115 -19.349 1.00 49.84 80 LYS A CA 1
ATOM 660 C C . LYS A 1 80 ? -14.056 5.718 -18.073 1.00 49.84 80 LYS A C 1
ATOM 662 O O . LYS A 1 80 ? -12.950 6.191 -17.824 1.00 49.84 80 LYS A O 1
ATOM 667 N N . VAL A 1 81 ? -14.597 4.759 -17.335 1.00 49.31 81 VAL A N 1
ATOM 668 C CA . VAL A 1 81 ? -13.810 3.895 -16.459 1.00 49.31 81 VAL A CA 1
ATOM 669 C C . VAL A 1 81 ? -13.153 2.862 -17.360 1.00 49.31 81 VAL A C 1
ATOM 671 O O . VAL A 1 81 ? -13.806 1.990 -17.927 1.00 49.31 81 VAL A O 1
ATOM 674 N N . THR A 1 82 ? -11.853 3.013 -17.562 1.00 54.84 82 THR A N 1
ATOM 675 C CA . THR A 1 82 ? -11.003 1.943 -18.086 1.00 54.84 82 THR A CA 1
ATOM 676 C C . THR A 1 82 ? -10.814 0.885 -17.004 1.00 54.84 82 THR A C 1
ATOM 678 O O . THR A 1 82 ? -10.649 1.235 -15.840 1.00 54.84 82 THR A O 1
ATOM 681 N N . GLU A 1 83 ? -10.754 -0.396 -17.372 1.00 52.72 83 GLU A N 1
ATOM 682 C CA . GLU A 1 83 ? -10.517 -1.510 -16.431 1.00 52.72 83 GLU A CA 1
ATOM 683 C C . GLU A 1 83 ? -9.217 -1.360 -15.608 1.00 52.72 83 GLU A C 1
ATOM 685 O O . GLU A 1 83 ? -9.058 -1.951 -14.544 1.00 52.72 83 GLU A O 1
ATOM 690 N N . THR A 1 84 ? -8.283 -0.510 -16.050 1.00 52.41 84 THR A N 1
ATOM 691 C CA . THR A 1 84 ? -7.083 -0.116 -15.289 1.00 52.41 84 THR A CA 1
ATOM 692 C C . THR A 1 84 ? -7.388 0.694 -14.023 1.00 52.41 84 THR A C 1
ATOM 694 O O . THR A 1 84 ? -6.519 0.826 -13.158 1.00 52.41 84 THR A O 1
ATOM 697 N N . THR A 1 85 ? -8.596 1.248 -13.927 1.00 57.69 85 THR A N 1
ATOM 698 C CA . THR A 1 85 ? -9.072 2.126 -12.851 1.00 57.69 85 THR A CA 1
ATOM 699 C C . THR A 1 85 ? -9.922 1.373 -11.818 1.00 57.69 85 THR A C 1
ATOM 701 O O . THR A 1 85 ? -10.141 1.898 -10.736 1.00 57.69 85 THR A O 1
ATOM 704 N N . GLU A 1 86 ? -10.342 0.136 -12.104 1.00 62.78 86 GLU A N 1
ATOM 705 C CA . GLU A 1 86 ? -11.092 -0.701 -11.155 1.00 62.78 86 GLU A CA 1
ATOM 706 C C . GLU A 1 86 ? -10.218 -1.117 -9.967 1.00 62.78 86 GLU A C 1
ATOM 708 O O . GLU A 1 86 ? -9.074 -1.569 -10.141 1.00 62.78 86 GLU A O 1
ATOM 713 N N . GLY A 1 87 ? -10.770 -0.961 -8.760 1.00 62.84 87 GLY A N 1
ATOM 714 C CA . GLY A 1 87 ? -10.091 -1.255 -7.495 1.00 62.84 87 GLY A CA 1
ATOM 715 C C . GLY A 1 87 ? -10.031 -2.744 -7.146 1.00 62.84 87 GLY A C 1
ATOM 716 O O . GLY A 1 87 ? -9.213 -3.148 -6.318 1.00 62.84 87 GLY A O 1
ATOM 717 N N . ARG A 1 88 ? -10.861 -3.576 -7.785 1.00 70.69 88 ARG A N 1
ATOM 718 C CA . ARG A 1 88 ? -10.923 -5.021 -7.523 1.00 70.69 88 ARG A CA 1
ATOM 719 C C . ARG A 1 88 ? -9.799 -5.811 -8.212 1.00 70.69 88 ARG A C 1
ATOM 721 O O . ARG A 1 88 ? -9.297 -5.401 -9.265 1.00 70.69 88 ARG A O 1
ATOM 728 N N . PRO A 1 89 ? -9.406 -6.976 -7.662 1.00 72.69 89 PRO A N 1
ATOM 729 C CA . PRO A 1 89 ? -8.606 -7.951 -8.393 1.00 72.69 89 PRO A CA 1
ATOM 730 C C . PRO A 1 89 ? -9.302 -8.332 -9.704 1.00 72.69 89 PRO A C 1
ATOM 732 O O . PRO A 1 89 ? -10.501 -8.601 -9.726 1.00 72.69 89 PRO A O 1
ATOM 735 N N . SER A 1 90 ? -8.561 -8.342 -10.808 1.00 77.31 90 SER A N 1
ATOM 736 C CA . SER A 1 90 ? -9.080 -8.770 -12.105 1.00 77.31 90 SER A CA 1
ATOM 737 C C . SER A 1 90 ? -7.983 -9.440 -12.918 1.00 77.31 90 SER A C 1
ATOM 739 O O . SER A 1 90 ? -6.803 -9.090 -12.802 1.00 77.31 90 SER A O 1
ATOM 741 N N . TRP A 1 91 ? -8.385 -10.376 -13.776 1.00 77.69 91 TRP A N 1
ATOM 742 C CA . TRP A 1 91 ? -7.479 -11.088 -14.679 1.00 77.69 91 TRP A CA 1
ATOM 743 C C . TRP A 1 91 ? -6.674 -10.113 -15.558 1.00 77.69 91 TRP A C 1
ATOM 745 O O . TRP A 1 91 ? -5.475 -10.291 -15.750 1.00 77.69 91 TRP A O 1
ATOM 755 N N . MET A 1 92 ? -7.298 -9.018 -16.007 1.00 75.38 92 MET A N 1
ATOM 756 C CA . MET A 1 92 ? -6.648 -7.971 -16.798 1.00 75.38 92 MET A CA 1
ATOM 757 C C . MET A 1 92 ? -5.528 -7.277 -16.006 1.00 75.38 92 MET A C 1
ATOM 759 O O . MET A 1 92 ? -4.441 -7.031 -16.532 1.00 75.38 92 MET A O 1
ATOM 763 N N . ARG A 1 93 ? -5.742 -6.982 -14.713 1.00 78.88 93 ARG A N 1
ATOM 764 C CA . ARG A 1 93 ? -4.698 -6.398 -13.849 1.00 78.88 93 ARG A CA 1
ATOM 765 C C . ARG A 1 93 ? -3.550 -7.375 -13.617 1.00 78.88 93 ARG A C 1
ATOM 767 O O . ARG A 1 93 ? -2.396 -6.947 -13.563 1.00 78.88 93 ARG A O 1
ATOM 774 N N . GLU A 1 94 ? -3.844 -8.661 -13.470 1.00 83.88 94 GLU A N 1
ATOM 775 C CA . GLU A 1 94 ? -2.819 -9.700 -13.348 1.00 83.88 94 GLU A CA 1
ATOM 776 C C . GLU A 1 94 ? -1.995 -9.831 -14.628 1.00 83.88 94 GLU A C 1
ATOM 778 O O . GLU A 1 94 ? -0.764 -9.851 -14.563 1.00 83.88 94 GLU A O 1
ATOM 783 N N . GLU A 1 95 ? -2.644 -9.806 -15.791 1.00 84.50 95 GLU A N 1
ATOM 784 C CA . GLU A 1 95 ? -1.965 -9.849 -17.081 1.00 84.50 95 GLU A CA 1
ATOM 785 C C . GLU A 1 95 ? -1.072 -8.617 -17.287 1.00 84.50 95 GLU A C 1
ATOM 787 O O . GLU A 1 95 ? 0.088 -8.743 -17.677 1.00 84.50 95 GLU A O 1
ATOM 792 N N . LEU A 1 96 ? -1.556 -7.418 -16.952 1.00 83.50 96 LEU A N 1
ATOM 793 C CA . LEU A 1 96 ? -0.756 -6.193 -17.022 1.00 83.50 96 LEU A CA 1
ATOM 794 C C . LEU A 1 96 ? 0.457 -6.235 -16.081 1.00 83.50 96 LEU A C 1
ATOM 796 O O . LEU A 1 96 ? 1.554 -5.827 -16.476 1.00 83.50 96 LEU A O 1
ATOM 800 N N . LYS A 1 97 ? 0.292 -6.757 -14.856 1.00 85.12 97 LYS A N 1
ATOM 801 C CA . LYS A 1 97 ? 1.412 -6.989 -13.928 1.00 85.12 97 LYS A CA 1
ATOM 802 C C . LYS A 1 97 ? 2.421 -7.969 -14.527 1.00 85.12 97 LYS A C 1
ATOM 804 O O . LYS A 1 97 ? 3.621 -7.707 -14.470 1.00 85.12 97 LYS A O 1
ATOM 809 N N . ALA A 1 98 ? 1.948 -9.067 -15.116 1.00 87.00 98 ALA A N 1
ATOM 810 C CA . ALA A 1 98 ? 2.799 -10.077 -15.736 1.00 87.00 98 ALA A CA 1
ATOM 811 C C . ALA A 1 98 ? 3.575 -9.508 -16.933 1.00 87.00 98 ALA A C 1
ATOM 813 O O . ALA A 1 98 ? 4.794 -9.664 -16.995 1.00 87.00 98 ALA A O 1
ATOM 814 N N . ARG A 1 99 ? 2.906 -8.766 -17.824 1.00 85.81 99 ARG A N 1
ATOM 815 C CA . ARG A 1 99 ? 3.525 -8.107 -18.986 1.00 85.81 99 ARG A CA 1
ATOM 816 C C . ARG A 1 99 ? 4.613 -7.114 -18.579 1.00 85.81 99 ARG A C 1
ATOM 818 O O . ARG A 1 99 ? 5.658 -7.072 -19.216 1.00 85.81 99 ARG A O 1
ATOM 825 N N . LYS A 1 100 ? 4.406 -6.355 -17.497 1.00 85.94 100 LYS A N 1
ATOM 826 C CA . LYS A 1 100 ? 5.411 -5.411 -16.977 1.00 85.94 100 LYS A CA 1
ATOM 827 C C . LYS A 1 100 ? 6.543 -6.067 -16.195 1.00 85.94 100 LYS A C 1
ATOM 829 O O . LYS A 1 100 ? 7.564 -5.425 -15.962 1.00 85.94 100 LYS A O 1
ATOM 834 N N . LYS A 1 101 ? 6.397 -7.325 -15.773 1.00 88.44 101 LYS A N 1
ATOM 835 C CA . LYS A 1 101 ? 7.394 -8.002 -14.934 1.00 88.44 101 LYS A CA 1
ATOM 836 C C . LYS A 1 101 ? 8.753 -8.104 -15.629 1.00 88.44 101 LYS A C 1
ATOM 838 O O . LYS A 1 101 ? 9.766 -7.931 -14.962 1.00 88.44 101 LYS A O 1
ATOM 843 N N . SER A 1 102 ? 8.772 -8.307 -16.946 1.00 88.25 102 SER A N 1
ATOM 844 C CA . SER A 1 102 ? 10.007 -8.342 -17.741 1.00 88.25 102 SER A CA 1
ATOM 845 C C . SER A 1 102 ? 10.710 -6.981 -17.829 1.00 88.25 102 SER A C 1
ATOM 847 O O . SER A 1 102 ? 11.929 -6.935 -17.954 1.00 88.25 102 SER A O 1
ATOM 849 N N . GLU A 1 103 ? 9.998 -5.855 -17.683 1.00 88.06 103 GLU A N 1
ATOM 850 C CA . GLU A 1 103 ? 10.620 -4.519 -17.650 1.00 88.06 103 GLU A CA 1
ATOM 851 C C . GLU A 1 103 ? 11.545 -4.359 -16.426 1.00 88.06 103 GLU A C 1
ATOM 853 O O . GLU A 1 103 ? 12.522 -3.607 -16.472 1.00 88.06 103 GLU A O 1
ATOM 858 N N . LEU A 1 104 ? 11.288 -5.102 -15.339 1.00 89.06 104 LEU A N 1
ATOM 859 C CA . LEU A 1 104 ? 12.143 -5.118 -14.147 1.00 89.06 104 LEU A CA 1
ATOM 860 C C . LEU A 1 104 ? 13.497 -5.796 -14.389 1.00 89.06 104 LEU A C 1
ATOM 862 O O . LEU A 1 104 ? 14.397 -5.640 -13.562 1.00 89.06 104 LEU A O 1
ATOM 866 N N . ASP A 1 105 ? 13.666 -6.526 -15.499 1.00 89.69 105 ASP A N 1
ATOM 867 C CA . ASP A 1 105 ? 14.935 -7.179 -15.810 1.00 89.69 105 ASP A CA 1
ATOM 868 C C . ASP A 1 105 ? 16.019 -6.221 -16.316 1.00 89.69 105 ASP A C 1
ATOM 870 O O . ASP A 1 105 ? 17.206 -6.565 -16.313 1.00 89.69 105 ASP A O 1
ATOM 874 N N . ASN A 1 106 ? 15.633 -4.994 -16.667 1.00 91.31 106 ASN A N 1
ATOM 875 C CA . ASN A 1 106 ? 16.551 -3.920 -17.012 1.00 91.31 106 ASN A CA 1
ATOM 876 C C . ASN A 1 106 ? 17.578 -3.665 -15.875 1.00 91.31 106 ASN A C 1
ATOM 878 O O . ASN A 1 106 ? 17.177 -3.528 -14.715 1.00 91.31 106 ASN A O 1
ATOM 882 N N . PRO A 1 107 ? 18.889 -3.522 -16.168 1.00 94.81 107 PRO A N 1
ATOM 883 C CA . PRO A 1 107 ? 19.919 -3.314 -15.143 1.00 94.81 107 PRO A CA 1
ATOM 884 C C . PRO A 1 107 ? 19.667 -2.114 -14.219 1.00 94.81 107 PRO A C 1
ATOM 886 O O . PRO A 1 107 ? 19.817 -2.224 -13.002 1.00 94.81 107 PRO A O 1
ATOM 889 N N . MET A 1 108 ? 19.230 -0.977 -14.769 1.00 94.75 108 MET A N 1
ATOM 890 C CA . MET A 1 108 ? 18.895 0.208 -13.976 1.00 94.75 108 MET A CA 1
ATOM 891 C C . MET A 1 108 ? 17.644 -0.030 -13.122 1.00 94.75 108 MET A C 1
ATOM 893 O O . MET A 1 108 ? 17.614 0.375 -11.959 1.00 94.75 108 MET A O 1
ATOM 897 N N . ALA A 1 109 ? 16.635 -0.725 -13.657 1.00 94.56 109 ALA A N 1
ATOM 898 C CA . ALA A 1 109 ? 15.452 -1.098 -12.884 1.00 94.56 109 ALA A CA 1
ATOM 899 C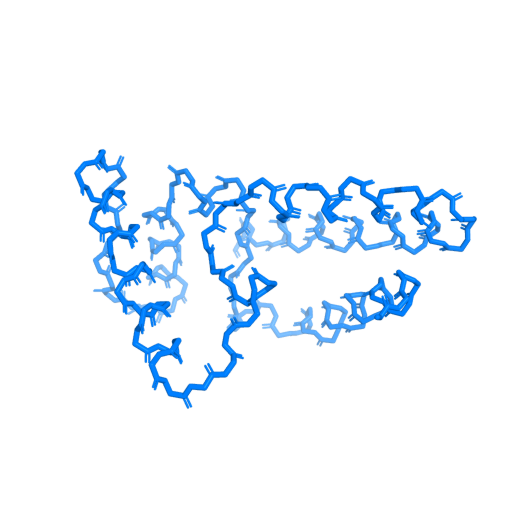 C . ALA A 1 109 ? 15.814 -2.025 -11.710 1.00 94.56 109 ALA A C 1
ATOM 901 O O . ALA A 1 109 ? 15.318 -1.809 -10.608 1.00 94.56 109 ALA A O 1
ATOM 902 N N . LYS A 1 110 ? 16.737 -2.983 -11.888 1.00 95.44 110 LYS A N 1
ATOM 903 C CA . LYS A 1 110 ? 17.214 -3.861 -10.801 1.00 95.44 110 LYS A CA 1
ATOM 904 C C . LYS A 1 110 ? 17.861 -3.081 -9.661 1.00 95.44 110 LYS A C 1
ATOM 906 O O . LYS A 1 110 ? 17.515 -3.308 -8.501 1.00 95.44 110 LYS A O 1
ATOM 911 N N . VAL A 1 111 ? 18.752 -2.141 -9.981 1.00 96.62 111 VAL A N 1
ATOM 912 C CA . VAL A 1 111 ? 19.420 -1.294 -8.977 1.00 96.62 111 VAL A CA 1
ATOM 913 C C . VAL A 1 111 ? 18.398 -0.458 -8.204 1.00 96.62 111 VAL A C 1
ATOM 915 O O . VAL A 1 111 ? 18.398 -0.442 -6.971 1.00 96.62 111 VAL A O 1
ATOM 918 N N . LEU A 1 112 ? 17.476 0.199 -8.911 1.00 97.19 112 LEU A N 1
ATOM 919 C CA . LEU A 1 112 ? 16.443 1.012 -8.269 1.00 97.19 112 LEU A CA 1
ATOM 920 C C . LEU A 1 112 ? 15.468 0.157 -7.448 1.00 97.19 112 LEU A C 1
ATOM 922 O O . LEU A 1 112 ? 15.091 0.551 -6.348 1.00 97.19 112 LEU A O 1
ATOM 926 N N . LEU A 1 113 ? 15.102 -1.033 -7.923 1.00 95.56 113 LEU A N 1
ATOM 927 C CA . LEU A 1 113 ? 14.227 -1.952 -7.198 1.00 95.56 113 LEU A CA 1
ATOM 928 C C . LEU A 1 113 ? 14.859 -2.421 -5.884 1.00 95.56 113 LEU A C 1
ATOM 930 O O . LEU A 1 113 ? 14.171 -2.486 -4.866 1.00 95.56 113 LEU A O 1
ATOM 934 N N . GLN A 1 114 ? 16.161 -2.721 -5.873 1.00 96.31 114 GLN A N 1
ATOM 935 C CA . GLN A 1 114 ? 16.874 -3.054 -4.637 1.00 96.31 114 GLN A CA 1
ATOM 936 C C . GLN A 1 114 ? 16.839 -1.890 -3.639 1.00 96.31 114 G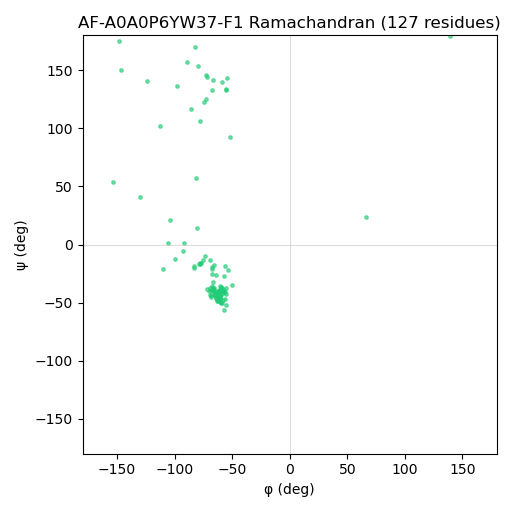LN A C 1
ATOM 938 O O . GLN A 1 114 ? 16.513 -2.102 -2.470 1.00 96.31 114 GLN A O 1
ATOM 943 N N . LYS A 1 115 ? 17.079 -0.657 -4.103 1.00 95.94 115 LYS A N 1
ATOM 944 C CA . LYS A 1 115 ? 16.979 0.544 -3.260 1.00 95.94 115 LYS A CA 1
ATOM 945 C C . LYS A 1 115 ? 15.561 0.746 -2.712 1.00 95.94 115 LYS A C 1
ATOM 947 O O . LYS A 1 115 ? 15.400 0.985 -1.518 1.00 95.94 115 LYS A O 1
ATOM 952 N N . ALA A 1 116 ? 14.536 0.605 -3.552 1.00 94.62 116 ALA A N 1
ATOM 953 C CA . ALA A 1 116 ? 13.134 0.719 -3.149 1.00 94.62 116 ALA A CA 1
ATOM 954 C C . ALA A 1 116 ? 12.751 -0.323 -2.082 1.00 94.62 116 ALA A C 1
ATOM 956 O O . ALA A 1 116 ? 12.104 0.013 -1.091 1.00 94.62 116 ALA A O 1
ATOM 957 N N . ARG A 1 117 ? 13.203 -1.576 -2.243 1.00 93.38 117 ARG A N 1
ATOM 958 C CA . ARG A 1 117 ? 12.994 -2.648 -1.256 1.00 93.38 117 ARG A CA 1
ATOM 959 C C . ARG A 1 1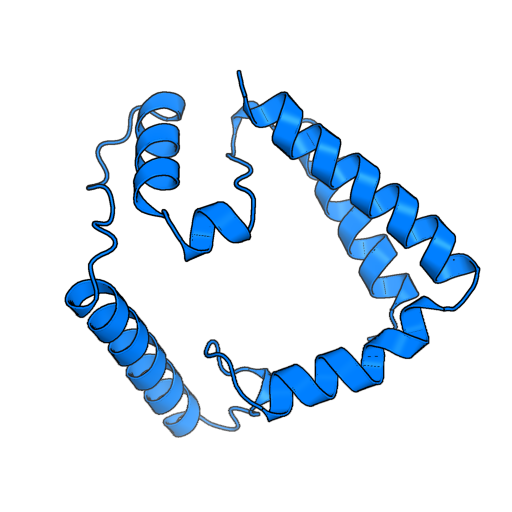17 ? 13.650 -2.336 0.084 1.00 93.38 117 ARG A C 1
ATOM 961 O O . ARG A 1 117 ? 13.048 -2.619 1.113 1.00 93.38 117 ARG A O 1
ATOM 968 N N . LEU A 1 118 ? 14.861 -1.776 0.077 1.00 94.00 118 LEU A N 1
ATOM 969 C CA . LEU A 1 118 ? 15.554 -1.404 1.310 1.00 94.00 118 LEU A CA 1
ATOM 970 C C . LEU A 1 118 ? 14.786 -0.317 2.068 1.00 94.00 118 LEU A C 1
ATOM 972 O O . LEU A 1 118 ? 14.555 -0.479 3.259 1.00 94.00 118 LEU A O 1
ATOM 976 N N . ILE A 1 119 ? 14.337 0.734 1.374 1.00 91.00 119 ILE A N 1
ATOM 977 C CA . ILE A 1 119 ? 13.529 1.801 1.982 1.00 91.00 119 ILE A CA 1
ATOM 978 C C . ILE A 1 119 ? 12.246 1.219 2.580 1.00 91.00 119 ILE A C 1
ATOM 980 O O . ILE A 1 119 ? 11.981 1.429 3.753 1.00 91.00 119 ILE A O 1
ATOM 984 N N . CYS A 1 120 ? 11.502 0.414 1.816 1.00 87.62 120 CYS A N 1
ATOM 985 C CA . CYS A 1 120 ? 10.269 -0.214 2.299 1.00 87.62 120 CYS A CA 1
ATOM 986 C C . CYS A 1 120 ? 10.496 -1.043 3.577 1.00 87.62 120 CYS A C 1
ATOM 988 O O . CYS A 1 120 ? 9.774 -0.890 4.556 1.00 87.62 120 CYS A O 1
ATOM 990 N N . LYS A 1 121 ? 11.547 -1.875 3.599 1.00 88.00 121 LYS A N 1
ATOM 991 C CA . LYS A 1 121 ? 11.903 -2.670 4.783 1.00 88.00 121 LYS A CA 1
ATOM 992 C C . LYS A 1 121 ? 12.282 -1.806 5.984 1.00 88.00 121 LYS A C 1
ATOM 994 O O . LYS A 1 121 ? 11.911 -2.153 7.099 1.00 88.00 121 LYS A O 1
ATOM 999 N N . LEU A 1 122 ? 13.027 -0.722 5.764 1.00 86.81 122 LEU A N 1
ATOM 1000 C CA . LEU A 1 122 ? 13.406 0.207 6.828 1.00 86.81 122 LEU A CA 1
ATOM 1001 C C . LEU A 1 122 ? 12.178 0.898 7.413 1.00 86.81 122 LEU A C 1
ATOM 1003 O O . LEU A 1 122 ? 12.039 0.921 8.627 1.00 86.81 122 LEU A O 1
ATOM 1007 N N . GLU A 1 123 ? 11.270 1.394 6.573 1.00 85.12 123 GLU A N 1
ATOM 1008 C CA . GLU A 1 123 ? 10.045 2.043 7.048 1.00 85.12 123 GLU A CA 1
ATOM 1009 C C . GLU A 1 123 ? 9.164 1.073 7.845 1.00 85.12 123 GLU A C 1
ATOM 1011 O O . GLU A 1 123 ? 8.715 1.424 8.928 1.00 85.12 123 GLU A O 1
ATOM 1016 N N . ILE A 1 124 ? 8.989 -0.172 7.383 1.00 82.44 124 ILE A N 1
ATOM 1017 C CA . ILE A 1 124 ? 8.240 -1.197 8.132 1.00 82.44 124 ILE A CA 1
ATOM 1018 C C . ILE A 1 124 ? 8.915 -1.504 9.478 1.00 82.44 124 ILE A C 1
ATOM 1020 O O . ILE A 1 124 ? 8.242 -1.564 10.502 1.00 82.44 124 ILE A O 1
ATOM 1024 N N . ALA A 1 125 ? 10.241 -1.676 9.504 1.00 81.25 125 ALA A N 1
ATOM 1025 C CA . ALA A 1 125 ? 10.970 -1.980 10.737 1.00 81.25 125 ALA A CA 1
ATOM 1026 C C . ALA A 1 125 ? 10.955 -0.815 11.741 1.00 81.25 125 ALA A C 1
ATOM 1028 O O . ALA A 1 125 ? 10.896 -1.039 12.946 1.00 81.25 125 ALA A O 1
ATOM 1029 N N . LEU A 1 126 ? 11.008 0.427 11.253 1.00 76.00 126 LEU A N 1
ATOM 1030 C CA . LEU A 1 126 ? 10.963 1.635 12.080 1.00 76.00 126 LEU A CA 1
ATOM 1031 C C . LEU A 1 126 ? 9.544 1.994 12.529 1.00 76.00 126 LEU A C 1
ATOM 1033 O O . LEU A 1 126 ? 9.393 2.760 13.476 1.00 76.00 126 LEU A O 1
ATOM 1037 N N . ASN A 1 127 ? 8.519 1.439 11.880 1.00 69.56 127 ASN A N 1
ATOM 1038 C CA . ASN A 1 127 ? 7.127 1.586 12.290 1.00 69.56 127 ASN A CA 1
ATOM 1039 C C . ASN A 1 127 ? 6.783 0.757 13.547 1.00 69.56 127 ASN A C 1
ATOM 1041 O O . ASN A 1 127 ? 5.721 0.950 14.128 1.00 69.56 127 ASN A O 1
ATOM 1045 N N . ALA A 1 128 ? 7.685 -0.130 13.988 1.00 54.91 128 ALA A N 1
ATOM 1046 C CA . ALA A 1 128 ? 7.519 -0.997 15.157 1.00 54.91 128 ALA A CA 1
ATOM 1047 C C . ALA A 1 128 ? 7.805 -0.320 16.520 1.00 54.91 128 ALA A C 1
ATOM 1049 O O . ALA A 1 128 ? 7.960 -1.023 17.519 1.00 54.91 128 ALA A O 1
ATOM 1050 N N . PHE A 1 129 ? 7.883 1.015 16.576 1.00 40.53 129 PHE A N 1
ATOM 1051 C CA . PHE A 1 129 ? 8.076 1.791 17.808 1.00 40.53 129 PHE A CA 1
ATOM 1052 C C . PHE A 1 129 ? 7.148 3.006 17.859 1.00 40.53 129 PHE A C 1
ATOM 1054 O O . PHE A 1 129 ? 7.004 3.698 16.818 1.00 40.53 129 PHE A O 1
#

Mean predicted aligned error: 6.41 Å

Nearest PDB structures (foldseek):
  5cof-assembly1_A  TM=3.298E-01  e=5.219E+00  Escherichia coli UTI89

Foldseek 3Di:
DALLVVLVVLLVVLVVCVVVLLVDAQDDPVCCVQFVLVVVVLVCVSVVDDDHGDDRDPVSVVVVVVVLVVVLVVVVVVDDDDPVNRPDDDPVVVVVCVVCPVSCVDPSSVVSVVSSVVSSVVSNVVSPD

Secondary structure (DSSP, 8-state):
--HHHHHHHHHHHHHHHGGGGGG-----HHHHHH-HHHHHHHHHHHH---PPPPP--HHHHHHHHHHHHHHHHHHHTTS---GGG--S--HHHHHHHHHHHGGGGSHHHHHHHHHHHHHHHHHHHHTT-

Solvent-accessible surface area (backbone atoms only — not comparable to full-atom values): 7615 Å² total; per-residue (Å²): 135,57,68,54,60,49,40,52,51,53,40,51,52,52,66,65,47,57,84,48,52,89,81,58,84,58,75,57,69,70,46,54,76,68,42,45,20,57,59,40,48,53,46,19,68,74,71,71,51,84,69,81,56,55,68,85,42,72,69,52,51,52,51,52,51,52,50,53,52,52,51,52,53,57,48,44,75,75,44,92,65,51,81,90,70,55,90,66,92,46,72,67,58,51,50,53,52,56,68,50,53,66,61,50,70,40,70,68,30,42,56,42,49,53,52,40,52,51,52,53,51,49,48,45,63,60,52,77,111